Protein AF-A0A1Y4GVU4-F1 (afdb_monomer_lite)

Foldseek 3Di:
DDPPPCCCVDPVSVVVVVVVVVVVVVVVVVVPPDPPDPPWAFPDWDWDADPQQKIWIWTQTPVRDIDIDIDHDDDDPDD

Sequence (79 aa):
MAEVNKRLLDSRSQAEIDENFERILALIDALEEKPGTPGVGVKSITGSIDGSNKLTLTFTLTDDSVQTVEGVITPPAAG

pLDDT: mean 77.28, std 14.75, range [43.38, 96.44]

Radius of gyration: 31.38 Å; chains: 1; bounding box: 61×44×78 Å

St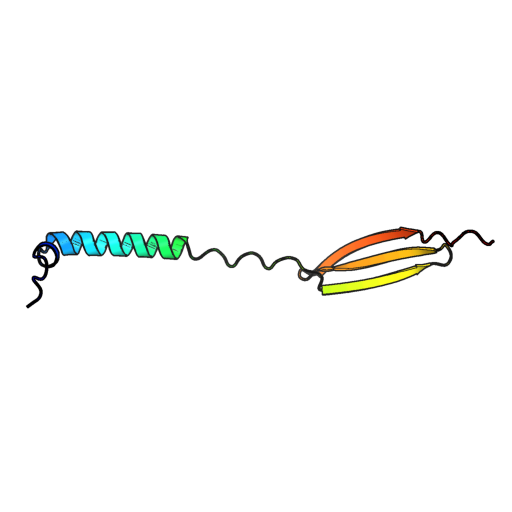ructure (mmCIF, N/CA/C/O backbone):
data_AF-A0A1Y4GVU4-F1
#
_entry.id   AF-A0A1Y4GVU4-F1
#
loop_
_atom_site.group_PDB
_atom_site.id
_atom_site.type_symbol
_atom_site.label_atom_id
_atom_site.label_alt_id
_atom_site.label_comp_id
_atom_site.label_asym_id
_atom_site.label_entity_id
_atom_site.label_seq_id
_atom_site.pdbx_PDB_ins_code
_atom_site.Cartn_x
_atom_site.Cartn_y
_atom_site.Cartn_z
_atom_site.occupancy
_atom_site.B_iso_or_equiv
_atom_site.auth_seq_id
_atom_site.auth_comp_id
_atom_site.auth_asym_id
_atom_site.auth_atom_id
_atom_site.pdbx_PDB_model_num
ATOM 1 N N . MET A 1 1 ? -16.087 36.263 50.992 1.00 43.38 1 MET A N 1
ATOM 2 C CA . MET A 1 1 ? -16.632 34.892 50.907 1.00 43.38 1 MET A CA 1
ATOM 3 C C . MET A 1 1 ? -17.304 34.763 49.553 1.00 43.38 1 MET A C 1
ATOM 5 O O . MET A 1 1 ? -18.023 35.684 49.191 1.00 43.38 1 MET A O 1
ATOM 9 N N . ALA A 1 2 ? -16.990 33.725 48.776 1.00 56.41 2 ALA A N 1
ATOM 10 C CA . ALA A 1 2 ? -17.566 33.534 47.446 1.00 56.41 2 ALA A CA 1
ATOM 11 C C . ALA A 1 2 ? -19.052 33.178 47.580 1.00 56.41 2 ALA A C 1
ATOM 13 O O . ALA A 1 2 ? -19.399 32.261 48.323 1.00 56.41 2 ALA A O 1
ATOM 14 N N . GLU A 1 3 ? -19.919 33.924 46.902 1.00 59.56 3 GLU A N 1
ATOM 15 C CA . GLU A 1 3 ? -21.345 33.626 46.836 1.00 59.56 3 GLU A CA 1
ATOM 16 C C . GLU A 1 3 ? -21.520 32.363 45.988 1.00 59.56 3 GLU A C 1
ATOM 18 O O . GLU A 1 3 ? -21.530 32.409 44.759 1.00 59.56 3 GLU A O 1
ATOM 23 N N . VAL A 1 4 ? -21.559 31.203 46.651 1.00 63.47 4 VAL A N 1
ATOM 24 C CA . VAL A 1 4 ? -21.887 29.937 45.995 1.00 63.47 4 VAL A CA 1
ATOM 25 C C . VAL A 1 4 ? -23.297 30.093 45.437 1.00 63.47 4 VAL A C 1
ATOM 27 O O . VAL A 1 4 ? -24.257 30.293 46.181 1.00 63.47 4 VAL A O 1
ATOM 30 N N . ASN A 1 5 ? -23.394 30.076 44.110 1.00 64.81 5 ASN A N 1
ATOM 31 C CA . ASN A 1 5 ? -24.620 30.320 43.368 1.00 64.81 5 ASN A CA 1
ATOM 32 C C . ASN A 1 5 ? -25.708 29.355 43.868 1.00 64.81 5 ASN A C 1
ATOM 34 O O . ASN A 1 5 ? -25.563 28.146 43.705 1.00 64.81 5 ASN A O 1
ATOM 38 N N . LYS A 1 6 ? -26.779 29.874 44.493 1.00 60.03 6 LYS A N 1
ATOM 39 C CA . LYS A 1 6 ? -27.862 29.079 45.119 1.00 60.03 6 LYS A CA 1
ATOM 40 C C . LYS A 1 6 ? -28.450 28.015 44.192 1.00 60.03 6 LYS A C 1
ATOM 42 O O . LYS A 1 6 ? -28.883 26.974 44.666 1.00 60.03 6 LYS A O 1
ATOM 47 N N . ARG A 1 7 ? -28.369 28.231 42.875 1.00 56.06 7 ARG A N 1
ATOM 48 C CA . ARG A 1 7 ? -28.757 27.250 41.857 1.00 56.06 7 ARG A CA 1
ATOM 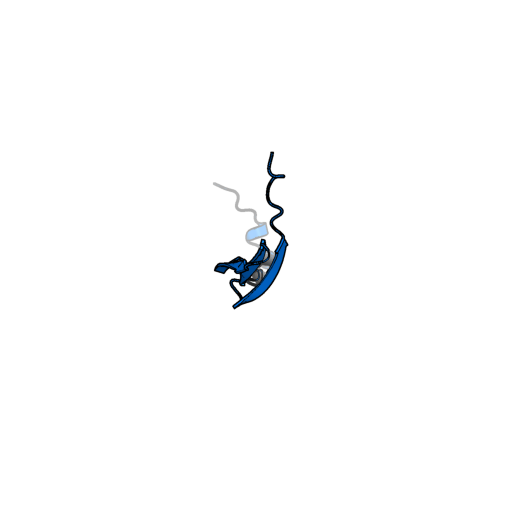49 C C . ARG A 1 7 ? -27.969 25.943 41.935 1.00 56.06 7 ARG A C 1
ATOM 51 O O . ARG A 1 7 ? -28.496 24.944 41.498 1.00 56.06 7 ARG A O 1
ATOM 58 N N . LEU A 1 8 ? -26.756 25.912 42.483 1.00 55.69 8 LEU A N 1
ATOM 59 C CA . LEU A 1 8 ? -25.988 24.674 42.679 1.00 55.69 8 LEU A CA 1
ATOM 60 C C . LEU A 1 8 ? -26.463 23.861 43.898 1.00 55.69 8 LEU A C 1
ATOM 62 O O . LEU A 1 8 ? -26.086 22.705 44.038 1.00 55.69 8 LEU A O 1
ATOM 66 N N . LEU A 1 9 ? -27.261 24.466 44.784 1.00 57.25 9 LEU A N 1
ATOM 67 C CA . LEU A 1 9 ? -27.695 23.890 46.064 1.00 57.25 9 LEU A CA 1
ATOM 68 C C . LEU A 1 9 ? -29.165 23.432 46.054 1.00 57.25 9 LEU A C 1
ATOM 70 O O . LEU A 1 9 ? -29.605 22.781 46.998 1.00 57.25 9 LEU A O 1
ATOM 74 N N . ASP A 1 10 ? -29.928 23.765 45.010 1.00 61.31 10 ASP A N 1
ATOM 75 C CA . ASP A 1 10 ? -31.299 23.291 44.812 1.00 61.31 10 ASP A CA 1
ATOM 76 C C . ASP A 1 10 ? -31.302 21.831 44.325 1.00 61.31 10 ASP A C 1
ATOM 78 O O . ASP A 1 10 ? -30.646 21.488 43.345 1.00 61.31 10 ASP A O 1
ATOM 82 N N . SER A 1 11 ? -32.084 20.954 44.965 1.00 56.88 11 SER A N 1
ATOM 83 C CA . SER A 1 11 ? -32.133 19.518 44.630 1.00 56.88 11 SER A CA 1
ATOM 84 C C . SER A 1 11 ? -32.598 19.219 43.199 1.00 56.88 11 SER A C 1
ATOM 86 O O . SER A 1 11 ? -32.287 18.153 42.676 1.00 56.88 11 SER A O 1
ATOM 88 N N . ARG A 1 12 ? -33.322 20.144 42.546 1.00 57.06 12 ARG A N 1
ATOM 89 C CA . ARG A 1 12 ? -33.665 20.023 41.113 1.00 57.06 12 ARG A CA 1
ATOM 90 C C . ARG A 1 12 ? -32.435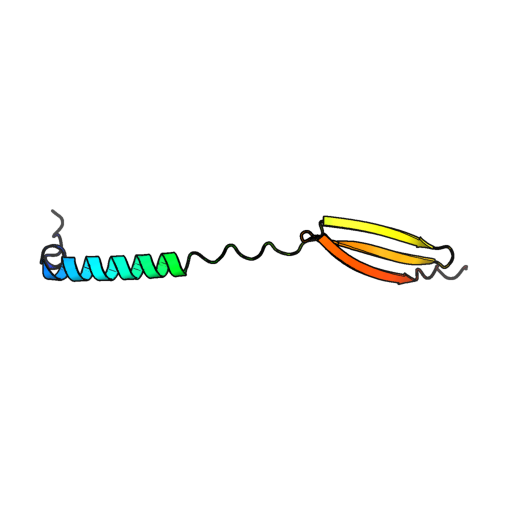 20.158 40.222 1.00 57.06 12 ARG A C 1
ATOM 92 O O . ARG A 1 12 ? -32.334 19.459 39.224 1.00 57.06 12 ARG A O 1
ATOM 99 N N . SER A 1 13 ? -31.486 20.990 40.635 1.00 59.41 13 SER A N 1
ATOM 100 C CA . SER A 1 13 ? -30.236 21.186 39.921 1.00 59.41 13 SER A CA 1
ATOM 101 C C . SER A 1 13 ? -29.314 19.983 40.040 1.00 59.41 13 SER A C 1
ATOM 103 O O . SER A 1 13 ? -28.552 19.754 39.118 1.00 59.41 13 SER A O 1
ATOM 105 N N . GLN A 1 14 ? -29.389 19.192 41.119 1.00 62.53 14 GLN A N 1
ATOM 106 C CA . GLN A 1 14 ? -28.637 17.932 41.193 1.00 62.53 14 GLN A CA 1
ATOM 107 C C . GLN A 1 14 ? -29.111 16.933 40.138 1.00 62.53 14 GLN A C 1
ATOM 109 O O . GLN A 1 14 ? -28.284 16.421 39.402 1.00 62.53 14 GLN A O 1
ATOM 114 N N . ALA A 1 15 ? -30.425 16.756 39.971 1.00 67.12 15 ALA A N 1
ATOM 115 C CA . ALA A 1 15 ? -30.954 15.886 38.920 1.00 67.12 15 ALA A CA 1
ATOM 116 C C . ALA A 1 15 ? -30.543 16.357 37.509 1.00 67.12 15 ALA A C 1
ATOM 118 O O . ALA A 1 15 ? -30.177 15.542 36.668 1.00 67.12 15 ALA A O 1
ATOM 119 N N . GLU A 1 16 ? -30.546 17.672 37.261 1.00 66.62 16 GLU A N 1
ATOM 120 C CA . GLU A 1 16 ? -30.072 18.244 35.992 1.00 66.62 16 GLU A CA 1
ATOM 121 C C . GLU A 1 16 ? -28.547 18.133 35.817 1.00 66.62 16 GLU A C 1
ATOM 123 O O . GLU A 1 16 ? -28.060 18.015 34.692 1.00 66.62 16 GLU A O 1
ATOM 128 N N . ILE A 1 17 ? -27.774 18.190 36.905 1.00 71.62 17 ILE A N 1
ATOM 129 C CA . ILE A 1 17 ? -26.322 17.982 36.888 1.00 71.62 17 ILE A CA 1
ATOM 130 C C . ILE A 1 17 ? -26.020 16.518 36.578 1.00 71.62 17 ILE A C 1
ATOM 132 O O . ILE A 1 17 ? -25.214 16.273 35.687 1.00 71.62 17 ILE A O 1
ATOM 136 N N . ASP A 1 18 ? -26.697 15.578 37.238 1.00 75.56 18 ASP A N 1
ATOM 137 C CA . ASP A 1 18 ? -26.529 14.136 37.041 1.00 75.56 18 ASP A CA 1
ATOM 138 C C . ASP A 1 18 ? -26.875 13.741 35.601 1.00 75.56 18 ASP A C 1
ATOM 140 O O . ASP A 1 18 ? -26.086 13.087 34.923 1.00 75.56 18 ASP A O 1
ATOM 144 N N . GLU A 1 19 ? -28.005 14.222 35.074 1.00 77.38 19 GLU A N 1
ATOM 145 C CA . GLU A 1 19 ? -28.414 13.939 33.695 1.00 77.38 19 GLU A CA 1
ATOM 146 C C . GLU A 1 19 ? -27.436 14.537 32.671 1.00 77.38 19 GLU A C 1
ATOM 148 O O . GLU A 1 19 ? -27.094 13.896 31.675 1.00 77.38 19 GLU A O 1
ATOM 153 N N . ASN A 1 20 ? -26.931 15.751 32.910 1.00 78.62 20 ASN A N 1
ATOM 154 C CA . ASN A 1 20 ? -25.909 16.337 32.043 1.00 78.62 20 ASN A CA 1
ATOM 155 C C . ASN A 1 20 ? -24.574 15.592 32.139 1.00 78.62 20 ASN A C 1
ATOM 157 O O . ASN A 1 20 ? -23.892 15.460 31.124 1.00 78.62 20 ASN A O 1
ATOM 161 N N . PHE A 1 21 ? -24.204 15.091 33.318 1.00 80.38 21 PHE A N 1
ATOM 162 C CA . PHE A 1 21 ? -22.977 14.326 33.510 1.00 80.38 21 PHE A CA 1
ATOM 163 C C . PHE A 1 21 ? -23.032 12.997 32.752 1.00 80.38 21 PHE A C 1
ATOM 165 O O . PHE A 1 21 ? -22.112 12.694 31.998 1.00 80.38 21 PHE A O 1
ATOM 172 N N . GLU A 1 22 ? -24.148 12.272 32.845 1.00 82.38 22 GLU A N 1
ATOM 173 C CA . GLU A 1 22 ? -24.385 11.036 32.089 1.00 82.38 22 GLU A CA 1
ATOM 174 C C . GLU A 1 22 ? -24.373 11.277 30.573 1.00 82.38 22 GLU A C 1
ATOM 176 O O . GLU A 1 22 ? -23.791 10.506 29.811 1.00 82.38 22 GLU A O 1
ATOM 181 N N . ARG A 1 23 ? -24.948 12.394 30.105 1.00 80.06 23 ARG A N 1
ATOM 182 C CA . ARG A 1 23 ? -24.900 12.766 28.680 1.00 80.06 23 ARG A CA 1
ATOM 183 C C . ARG A 1 23 ? -23.488 13.108 28.213 1.00 80.06 23 ARG A C 1
ATOM 185 O O . ARG A 1 23 ? -23.142 12.786 27.080 1.00 80.06 23 ARG A O 1
ATOM 192 N N . ILE A 1 24 ? -22.685 13.755 29.056 1.00 79.50 24 ILE A N 1
ATOM 193 C CA . ILE A 1 24 ? -21.279 14.060 28.761 1.00 79.50 24 ILE A CA 1
ATOM 194 C C . ILE A 1 24 ? -20.443 12.775 28.754 1.00 79.50 24 ILE A C 1
ATOM 196 O O . ILE A 1 24 ? -19.636 12.607 27.847 1.00 79.50 24 ILE A O 1
ATOM 200 N N . LEU A 1 25 ? -20.665 11.851 29.692 1.00 76.94 25 LEU A N 1
ATOM 201 C CA . LEU A 1 25 ? -20.005 10.542 29.713 1.00 76.94 25 LEU A CA 1
ATOM 202 C C . LEU A 1 25 ? -20.337 9.730 28.459 1.00 76.94 25 LEU A C 1
ATOM 204 O O . LEU A 1 25 ? -19.426 9.288 27.770 1.00 76.94 25 LEU A O 1
ATOM 208 N N . ALA A 1 26 ? -21.615 9.645 28.083 1.00 78.69 26 ALA A N 1
ATOM 209 C CA . ALA A 1 26 ? -22.033 8.962 26.860 1.00 78.69 26 ALA A CA 1
ATOM 210 C C . ALA A 1 26 ? -21.455 9.607 25.584 1.00 78.69 26 ALA A C 1
ATOM 212 O O . ALA A 1 26 ? -21.191 8.916 24.601 1.00 78.69 26 ALA A O 1
ATOM 213 N N . LEU A 1 27 ? -21.252 10.931 25.583 1.00 77.56 27 LEU A N 1
ATOM 214 C CA . LEU A 1 27 ? -20.563 11.633 24.498 1.00 77.56 27 LEU A CA 1
ATOM 215 C C . LEU A 1 27 ? -19.065 11.320 24.477 1.00 77.56 27 LEU A C 1
ATOM 217 O O . LEU A 1 27 ? -18.521 11.152 23.395 1.00 77.56 27 LEU A O 1
ATOM 221 N N . ILE A 1 28 ? -18.404 11.232 25.634 1.00 74.12 28 ILE A N 1
ATOM 222 C CA . ILE A 1 28 ? -16.984 10.869 25.733 1.00 74.12 28 ILE A CA 1
ATOM 223 C C . ILE A 1 28 ? -16.771 9.415 25.300 1.00 74.12 28 ILE A C 1
ATOM 225 O O . ILE A 1 28 ? -15.900 9.183 24.475 1.00 74.12 28 ILE A O 1
ATOM 229 N N . ASP A 1 29 ? -17.611 8.475 25.736 1.00 70.38 29 ASP A N 1
ATOM 230 C CA . ASP A 1 29 ? -17.565 7.072 25.293 1.00 70.38 29 ASP A CA 1
ATOM 231 C C . ASP A 1 29 ? -17.822 6.941 23.781 1.00 70.38 29 ASP A C 1
ATOM 233 O O . ASP A 1 29 ? -17.241 6.096 23.103 1.00 70.38 29 ASP A O 1
ATOM 237 N N . ALA A 1 30 ? -18.681 7.796 23.212 1.00 66.38 30 ALA A N 1
ATOM 238 C CA . ALA A 1 30 ? -18.906 7.852 21.766 1.00 66.38 30 ALA A CA 1
ATOM 239 C C . ALA A 1 30 ? -17.753 8.529 20.994 1.00 66.38 30 ALA A C 1
ATOM 241 O O . ALA A 1 30 ? -17.617 8.312 19.787 1.00 66.38 30 ALA A O 1
ATOM 242 N N . LEU A 1 31 ? -16.953 9.352 21.679 1.00 63.84 31 LEU A N 1
ATOM 243 C CA . LEU A 1 31 ? -15.745 10.019 21.184 1.00 63.84 31 LEU A CA 1
ATOM 244 C C . LEU A 1 31 ? -14.461 9.255 21.519 1.00 63.84 31 LEU A C 1
ATOM 246 O O . LEU A 1 31 ? -13.403 9.660 21.042 1.00 63.84 31 LEU A O 1
ATOM 250 N N . GLU A 1 32 ? -14.521 8.154 22.275 1.00 59.53 32 GLU A N 1
ATOM 251 C CA . GLU A 1 32 ? -13.496 7.112 22.251 1.00 59.53 32 GLU A CA 1
ATOM 252 C C . GLU A 1 32 ? -13.567 6.446 20.878 1.00 59.53 32 GLU A C 1
ATOM 254 O O . GLU A 1 32 ? -14.110 5.363 20.647 1.00 59.53 32 GLU A O 1
ATOM 259 N N . GLU A 1 33 ? -13.050 7.212 19.922 1.00 52.47 33 GLU A N 1
ATOM 260 C CA . GLU A 1 33 ? -12.725 6.833 18.577 1.00 52.47 33 GLU A CA 1
ATOM 261 C C . GLU A 1 33 ? -12.137 5.431 18.632 1.00 52.47 33 GLU A C 1
ATOM 263 O O . GLU A 1 33 ? -11.120 5.182 19.288 1.00 52.47 33 GLU A O 1
ATOM 268 N N . LYS A 1 34 ? -12.795 4.507 17.920 1.00 57.25 34 LYS A N 1
ATOM 269 C CA . LYS A 1 34 ? -12.183 3.245 17.509 1.00 57.25 34 LYS A CA 1
ATOM 270 C C . LYS A 1 34 ? -10.717 3.537 17.210 1.00 57.25 34 LYS A C 1
ATOM 272 O O . LYS A 1 34 ? -10.494 4.429 16.385 1.00 57.25 34 LYS A O 1
ATOM 277 N N . PRO A 1 35 ? -9.755 2.838 17.844 1.00 55.75 35 PRO A N 1
ATOM 278 C CA . PRO A 1 35 ? -8.344 3.080 17.595 1.00 55.75 35 PRO A CA 1
ATOM 279 C C . PRO A 1 35 ? -8.170 3.131 16.086 1.00 55.75 35 PRO A C 1
ATOM 281 O O . PRO A 1 35 ? -8.540 2.172 15.399 1.00 55.75 35 PRO A O 1
ATOM 284 N N . GLY A 1 36 ? -7.776 4.305 15.578 1.00 54.97 36 GLY A N 1
ATOM 285 C CA . GLY A 1 36 ? -7.729 4.552 14.145 1.00 54.97 36 GLY A CA 1
ATOM 286 C C . GLY A 1 36 ? -7.004 3.387 13.494 1.00 54.97 36 GLY A C 1
ATOM 287 O O . GLY A 1 36 ? -5.968 2.959 14.009 1.00 54.97 36 GLY A O 1
ATOM 288 N N . THR A 1 37 ? -7.595 2.811 12.442 1.00 62.28 37 THR A N 1
ATOM 289 C CA . THR A 1 37 ? -7.029 1.639 11.763 1.00 62.28 37 THR A CA 1
ATOM 290 C C . THR A 1 37 ? -5.538 1.895 11.563 1.00 62.28 37 THR A C 1
ATOM 292 O O . THR A 1 37 ? -5.216 2.940 10.985 1.00 62.28 37 THR A O 1
ATOM 295 N N . PRO A 1 38 ? -4.638 1.032 12.077 1.00 64.19 38 PRO A N 1
ATOM 296 C CA . PRO A 1 38 ? -3.207 1.243 11.938 1.00 64.19 38 PRO A CA 1
ATOM 297 C C . PRO A 1 38 ? -2.920 1.554 10.474 1.00 64.19 38 PRO A C 1
ATOM 299 O O . PRO A 1 38 ? -3.332 0.794 9.596 1.00 64.19 38 PRO A O 1
ATOM 302 N N . GLY A 1 39 ? -2.315 2.714 10.209 1.00 64.44 39 GLY A N 1
ATOM 303 C CA . GLY A 1 39 ? -2.027 3.122 8.841 1.00 64.44 39 GLY A CA 1
ATOM 304 C C . GLY A 1 39 ? -1.257 2.006 8.144 1.00 64.44 39 GLY A C 1
ATOM 305 O O . GLY A 1 39 ? -0.277 1.500 8.691 1.00 64.44 39 GLY A O 1
ATOM 306 N N . VAL A 1 40 ? -1.723 1.593 6.966 1.00 74.38 40 VAL A N 1
ATOM 307 C CA . VAL A 1 40 ? -1.029 0.582 6.171 1.00 74.38 40 VAL A CA 1
ATOM 308 C C . VAL A 1 40 ? 0.264 1.209 5.647 1.00 74.38 40 VAL A C 1
ATOM 310 O O . VAL A 1 40 ? 0.248 2.013 4.716 1.00 74.38 40 VAL A O 1
ATOM 313 N N . GLY A 1 41 ? 1.378 0.905 6.310 1.00 82.38 41 GLY A N 1
ATOM 314 C CA . GLY A 1 41 ? 2.713 1.383 5.965 1.00 82.38 41 GLY A CA 1
ATOM 315 C C . GLY A 1 41 ? 3.502 0.355 5.158 1.00 82.38 41 GLY A C 1
ATOM 316 O O . GLY A 1 41 ? 3.046 -0.763 4.931 1.00 82.38 41 GLY A O 1
ATOM 317 N N . VAL A 1 42 ? 4.724 0.711 4.756 1.00 89.50 42 VAL A N 1
ATOM 318 C CA . VAL A 1 42 ? 5.655 -0.226 4.106 1.00 89.50 42 VAL A CA 1
ATOM 319 C C . VAL A 1 42 ? 6.511 -0.911 5.171 1.00 89.50 42 VAL A C 1
ATOM 321 O O . VAL A 1 42 ? 7.239 -0.251 5.907 1.00 89.50 42 VAL A O 1
ATOM 324 N N . LYS A 1 43 ? 6.433 -2.241 5.235 1.00 90.19 43 LYS A N 1
ATOM 325 C CA . LYS A 1 43 ? 7.227 -3.105 6.119 1.00 90.19 43 LYS A CA 1
ATOM 326 C C . LYS A 1 43 ? 8.587 -3.437 5.511 1.00 90.19 43 LYS A C 1
ATOM 328 O O . LYS A 1 43 ? 9.597 -3.388 6.207 1.00 90.19 43 LYS A O 1
ATOM 333 N N . SER A 1 44 ? 8.630 -3.766 4.220 1.00 92.88 44 SER A N 1
ATOM 334 C CA . SER A 1 44 ? 9.880 -4.054 3.507 1.00 92.88 44 SER A CA 1
ATOM 335 C C . SER A 1 44 ? 9.770 -3.782 2.014 1.00 92.88 44 SER A C 1
ATOM 337 O O . SER A 1 44 ? 8.692 -3.901 1.439 1.00 92.88 44 SER A O 1
ATOM 339 N N . ILE A 1 45 ? 10.907 -3.485 1.384 1.00 94.56 45 ILE A N 1
ATOM 340 C CA . ILE A 1 45 ? 11.027 -3.329 -0.067 1.00 94.56 45 ILE A CA 1
ATOM 341 C C . ILE A 1 45 ? 12.130 -4.265 -0.548 1.00 94.56 45 ILE A C 1
ATOM 343 O O . ILE A 1 45 ? 13.251 -4.211 -0.043 1.00 94.56 45 ILE A O 1
ATOM 347 N N . THR A 1 46 ? 11.822 -5.111 -1.524 1.00 95.44 46 THR A N 1
ATOM 348 C CA . THR A 1 46 ? 12.806 -5.926 -2.241 1.00 95.44 46 THR A CA 1
ATOM 349 C C . THR A 1 46 ? 12.780 -5.572 -3.721 1.00 95.44 46 THR A C 1
ATOM 351 O O . THR A 1 46 ? 11.758 -5.141 -4.249 1.00 95.44 46 THR A O 1
ATOM 354 N N . GLY A 1 47 ? 13.925 -5.695 -4.389 1.00 94.19 47 GLY A N 1
ATOM 355 C CA . GLY A 1 47 ? 14.058 -5.324 -5.791 1.00 94.19 47 GLY A CA 1
ATOM 356 C C . GLY A 1 47 ? 14.992 -6.255 -6.543 1.00 94.19 47 GLY A C 1
ATOM 357 O O . GLY A 1 47 ? 15.987 -6.720 -5.986 1.00 94.19 47 GLY A O 1
ATOM 358 N N . SER A 1 48 ? 14.679 -6.511 -7.809 1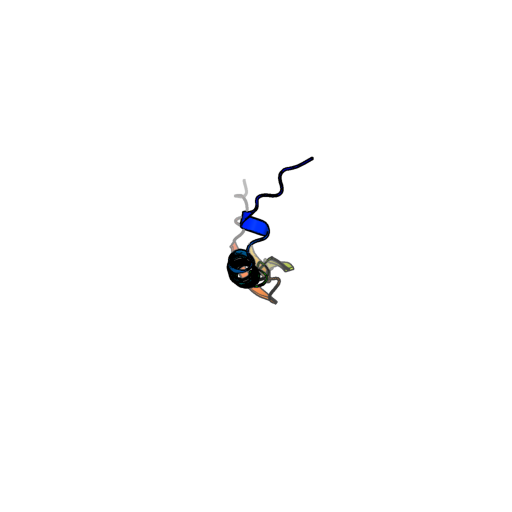.00 93.12 48 SER A N 1
ATOM 359 C CA . SER A 1 48 ? 15.547 -7.229 -8.740 1.00 93.12 48 SER A CA 1
ATOM 360 C C . SER A 1 48 ? 15.552 -6.550 -10.105 1.00 93.12 48 SER A C 1
ATOM 362 O O . SER A 1 48 ? 14.581 -5.905 -10.503 1.00 93.12 48 SER A O 1
ATOM 364 N N . ILE A 1 49 ? 16.670 -6.685 -10.814 1.00 92.25 49 ILE A N 1
ATOM 365 C CA . ILE A 1 49 ? 16.804 -6.276 -12.211 1.00 92.25 49 ILE A CA 1
ATOM 366 C C . ILE A 1 49 ? 17.155 -7.531 -13.000 1.00 92.25 49 ILE A C 1
ATOM 368 O O . ILE A 1 49 ? 18.071 -8.262 -12.613 1.00 92.25 49 ILE A O 1
ATOM 372 N N . ASP A 1 50 ? 16.413 -7.806 -14.066 1.00 89.75 50 ASP A N 1
ATOM 373 C CA . ASP A 1 50 ? 16.701 -8.935 -14.948 1.00 89.75 50 ASP A CA 1
ATOM 374 C C . ASP A 1 50 ? 17.712 -8.575 -16.055 1.00 89.75 50 ASP A C 1
ATOM 376 O O . ASP A 1 50 ? 18.134 -7.428 -16.217 1.00 89.75 50 ASP A O 1
ATOM 380 N N . GLY A 1 51 ? 18.099 -9.572 -16.857 1.00 83.75 51 GLY A N 1
ATOM 381 C CA . GLY A 1 51 ? 19.013 -9.378 -17.991 1.00 83.75 51 GLY A CA 1
ATOM 382 C C . GLY A 1 51 ? 18.456 -8.518 -19.136 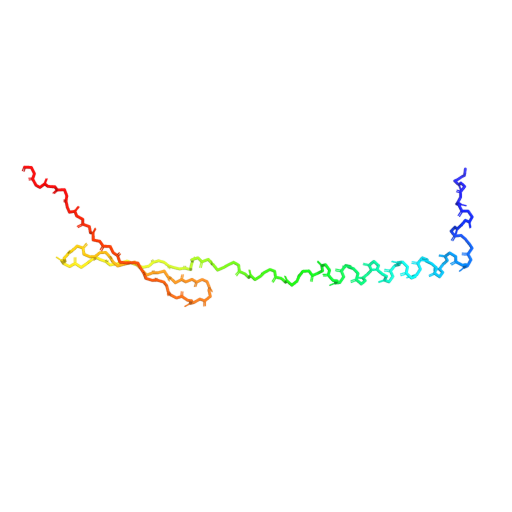1.00 83.75 51 GLY A C 1
ATOM 383 O O . GLY A 1 51 ? 19.198 -8.199 -20.059 1.00 83.75 51 GLY A O 1
ATOM 384 N N . SER A 1 52 ? 17.175 -8.140 -19.086 1.00 85.94 52 SER A N 1
ATOM 385 C CA . SER A 1 52 ? 16.500 -7.257 -20.045 1.00 85.94 52 SER A CA 1
ATOM 386 C C . SER A 1 52 ? 16.283 -5.846 -19.482 1.00 85.94 52 SER A C 1
ATOM 388 O O . SER A 1 52 ? 15.521 -5.068 -20.054 1.00 85.94 52 SER A O 1
ATOM 390 N N . ASN A 1 53 ? 16.949 -5.502 -18.373 1.00 88.69 53 ASN A N 1
ATOM 391 C CA . ASN A 1 53 ? 16.784 -4.245 -17.641 1.00 88.69 53 ASN A CA 1
ATOM 392 C C . ASN A 1 53 ? 15.377 -4.032 -17.059 1.00 88.69 53 ASN A C 1
ATOM 394 O O . ASN A 1 53 ? 15.002 -2.900 -16.740 1.00 88.69 53 ASN A O 1
ATOM 398 N N . LYS A 1 54 ? 14.586 -5.096 -16.893 1.00 92.88 54 LYS A N 1
ATOM 399 C CA . LYS A 1 54 ? 13.305 -5.024 -16.197 1.00 92.88 54 LYS A CA 1
ATOM 400 C C . LYS A 1 54 ? 13.565 -4.942 -14.697 1.00 92.88 54 LYS A C 1
ATOM 402 O O . LYS A 1 54 ? 14.087 -5.879 -14.097 1.00 92.88 54 LYS A O 1
ATOM 407 N N . LEU A 1 55 ? 13.195 -3.817 -14.100 1.00 94.50 55 LEU A N 1
ATOM 408 C CA . LEU A 1 55 ? 13.177 -3.607 -12.660 1.00 94.50 55 LEU A CA 1
ATOM 409 C C . LEU A 1 55 ? 11.858 -4.143 -12.104 1.00 94.50 55 LEU A C 1
ATOM 411 O O . LEU A 1 55 ? 10.789 -3.726 -12.539 1.00 94.50 55 LEU A O 1
ATOM 415 N N . THR A 1 56 ? 11.929 -5.023 -11.116 1.00 95.62 56 THR A N 1
ATOM 416 C CA . THR A 1 56 ? 10.766 -5.453 -10.333 1.00 95.62 56 THR A CA 1
ATOM 417 C C . THR A 1 56 ? 10.986 -5.044 -8.888 1.00 95.62 56 THR A C 1
ATOM 419 O O . THR A 1 56 ? 11.996 -5.412 -8.293 1.00 95.62 56 THR A O 1
ATOM 422 N N . LEU A 1 57 ? 10.057 -4.272 -8.330 1.00 96.25 57 LEU A N 1
ATOM 423 C CA . LEU A 1 57 ? 10.036 -3.856 -6.931 1.00 96.25 57 LEU A CA 1
ATOM 424 C C . LEU A 1 57 ? 8.839 -4.494 -6.235 1.00 96.25 57 LEU A C 1
ATOM 426 O O . LEU A 1 57 ? 7.708 -4.357 -6.694 1.00 96.25 57 LEU A O 1
ATOM 430 N N . THR A 1 58 ? 9.083 -5.145 -5.107 1.00 96.44 58 THR A N 1
ATOM 431 C CA . THR A 1 58 ? 8.059 -5.772 -4.276 1.00 96.44 58 THR A CA 1
ATOM 432 C C . THR A 1 58 ? 8.023 -5.070 -2.926 1.00 96.44 58 THR A C 1
ATOM 434 O O . THR A 1 58 ? 9.021 -5.032 -2.206 1.00 96.44 58 THR A O 1
ATOM 437 N N . PHE A 1 59 ? 6.867 -4.519 -2.575 1.00 95.50 59 PHE A N 1
ATOM 438 C CA . PHE A 1 59 ? 6.605 -3.865 -1.301 1.00 95.50 59 PHE A CA 1
ATOM 439 C C . PHE A 1 59 ? 5.749 -4.796 -0.454 1.00 95.50 59 PHE A C 1
ATOM 441 O O . PHE A 1 59 ? 4.636 -5.140 -0.843 1.00 95.50 59 PHE A O 1
ATOM 448 N N . THR A 1 60 ? 6.250 -5.176 0.712 1.00 93.38 60 THR A N 1
ATOM 449 C CA . THR A 1 60 ? 5.441 -5.828 1.742 1.00 93.38 60 THR A CA 1
ATOM 450 C C . THR A 1 60 ? 4.957 -4.744 2.685 1.00 93.38 60 THR A C 1
ATOM 452 O O . THR A 1 60 ? 5.764 -3.957 3.185 1.00 93.38 60 THR A O 1
ATOM 455 N N . LEU A 1 61 ? 3.654 -4.678 2.910 1.00 92.44 61 LEU A N 1
ATOM 456 C CA . LEU A 1 61 ? 3.019 -3.701 3.780 1.00 92.44 61 LEU A CA 1
ATOM 457 C C . LEU A 1 61 ? 2.963 -4.208 5.227 1.00 92.44 61 LEU A C 1
ATOM 459 O O . LEU A 1 61 ? 3.272 -5.365 5.521 1.00 92.44 61 LEU A O 1
ATOM 463 N N . THR A 1 62 ? 2.618 -3.329 6.164 1.00 87.88 62 THR A N 1
ATOM 464 C CA . THR A 1 62 ? 2.513 -3.672 7.593 1.00 87.88 62 THR A CA 1
ATOM 465 C C . THR A 1 62 ? 1.366 -4.629 7.905 1.00 87.88 62 THR A C 1
ATOM 467 O O . THR A 1 62 ? 1.418 -5.299 8.930 1.00 87.88 62 THR A O 1
ATOM 470 N N . ASP A 1 63 ? 0.368 -4.721 7.027 1.00 88.00 63 ASP A N 1
ATOM 471 C CA . ASP A 1 63 ? -0.714 -5.711 7.065 1.00 88.00 63 ASP A CA 1
ATOM 472 C C . ASP A 1 63 ? -0.373 -7.005 6.295 1.00 88.00 63 ASP A C 1
ATOM 474 O O . ASP A 1 63 ? -1.257 -7.801 6.001 1.00 88.00 63 ASP A O 1
ATOM 478 N N . ASP A 1 64 ? 0.904 -7.206 5.944 1.00 87.06 64 ASP A N 1
ATOM 479 C CA . ASP A 1 64 ? 1.425 -8.339 5.164 1.00 87.06 64 ASP A CA 1
ATOM 480 C C . ASP A 1 64 ? 0.892 -8.446 3.718 1.00 87.06 64 ASP A C 1
ATOM 482 O O . ASP A 1 64 ? 1.266 -9.364 2.983 1.00 87.06 64 ASP A O 1
ATOM 486 N N . SER A 1 65 ? 0.110 -7.465 3.256 1.00 90.06 65 SER A N 1
ATOM 487 C CA . SER A 1 65 ? -0.211 -7.290 1.838 1.00 90.06 65 SER A CA 1
ATOM 488 C C . SER A 1 65 ? 1.043 -7.037 1.004 1.00 90.06 65 SER A C 1
ATOM 490 O O . SER A 1 65 ? 1.985 -6.373 1.442 1.00 90.06 65 SER A O 1
ATOM 492 N N . VAL A 1 66 ? 1.043 -7.529 -0.235 1.00 94.06 66 VAL A N 1
ATOM 493 C CA . VAL A 1 66 ? 2.169 -7.388 -1.165 1.00 94.06 66 VAL A CA 1
ATOM 494 C C . VAL A 1 66 ? 1.746 -6.575 -2.384 1.00 94.06 66 VAL A C 1
ATOM 496 O O . VAL A 1 66 ? 0.762 -6.896 -3.044 1.00 94.06 66 VAL A O 1
ATOM 499 N N . GLN A 1 67 ? 2.516 -5.539 -2.701 1.00 92.62 67 GLN A N 1
ATOM 500 C CA . GLN A 1 67 ? 2.370 -4.719 -3.904 1.00 92.62 67 GLN A CA 1
ATOM 501 C C . GLN A 1 67 ? 3.595 -4.924 -4.794 1.00 92.62 67 GLN A C 1
ATOM 503 O O . GLN A 1 67 ? 4.718 -4.977 -4.295 1.00 92.62 67 GLN A O 1
ATOM 508 N N . THR A 1 68 ? 3.402 -5.016 -6.108 1.00 95.00 68 THR A N 1
ATOM 509 C CA . THR A 1 68 ? 4.507 -5.149 -7.068 1.00 95.00 68 THR A CA 1
ATOM 510 C C . THR A 1 68 ? 4.464 -4.016 -8.080 1.00 95.00 68 THR A C 1
ATOM 512 O O . THR A 1 68 ? 3.400 -3.638 -8.566 1.00 95.00 68 THR A O 1
ATOM 515 N N . VAL A 1 69 ? 5.631 -3.449 -8.371 1.00 94.12 69 VAL A N 1
ATOM 516 C CA . VAL A 1 69 ? 5.816 -2.411 -9.384 1.00 94.12 69 VAL A CA 1
ATOM 517 C C . VAL A 1 69 ? 6.880 -2.897 -10.351 1.00 94.12 69 VAL A C 1
ATOM 519 O O . VAL A 1 69 ? 7.992 -3.232 -9.947 1.00 94.12 69 VAL A O 1
ATOM 522 N N . GLU A 1 70 ? 6.536 -2.923 -11.632 1.00 94.31 70 GLU A N 1
ATOM 523 C CA . GLU A 1 70 ? 7.456 -3.286 -12.704 1.00 94.31 70 GLU A CA 1
ATOM 524 C C . GLU A 1 70 ? 7.835 -2.042 -13.512 1.00 94.31 70 GLU A C 1
ATOM 526 O O . GLU A 1 70 ? 7.003 -1.175 -13.783 1.00 94.31 70 GLU A O 1
ATOM 531 N N . GLY A 1 71 ? 9.100 -1.954 -13.906 1.00 92.62 71 GLY A N 1
ATOM 532 C CA . GLY A 1 71 ? 9.636 -0.879 -14.727 1.00 92.62 71 GLY A CA 1
ATOM 533 C C . GLY A 1 71 ? 10.726 -1.386 -15.661 1.00 92.62 71 GLY A C 1
ATOM 534 O O . GLY A 1 71 ? 11.204 -2.510 -15.532 1.00 92.62 71 GLY A O 1
ATOM 535 N N . VAL A 1 72 ? 11.132 -0.548 -16.609 1.00 93.06 72 VAL A N 1
ATOM 536 C CA . VAL A 1 72 ? 12.256 -0.828 -17.508 1.00 93.06 72 VAL A CA 1
ATOM 537 C C . VAL A 1 72 ? 13.287 0.272 -17.330 1.00 93.06 72 VAL A C 1
ATOM 539 O O . VAL A 1 72 ? 12.955 1.456 -17.383 1.00 93.06 72 VAL A O 1
ATOM 542 N N . ILE A 1 73 ? 14.535 -0.118 -17.103 1.00 87.75 73 ILE A N 1
ATOM 543 C CA . ILE A 1 73 ? 15.662 0.804 -17.054 1.00 87.75 73 ILE A CA 1
ATOM 544 C C . ILE A 1 73 ? 16.172 0.963 -18.483 1.00 87.75 73 ILE A C 1
ATOM 546 O O . ILE A 1 73 ? 16.749 0.040 -19.054 1.00 87.75 73 ILE A O 1
ATOM 550 N N . THR A 1 74 ? 15.958 2.137 -19.069 1.00 86.19 74 THR A N 1
ATOM 551 C CA . THR A 1 74 ? 16.535 2.475 -20.372 1.00 86.19 74 THR A CA 1
ATOM 552 C C . THR A 1 74 ? 17.966 2.967 -20.160 1.00 86.19 74 THR A C 1
ATOM 554 O O . THR A 1 74 ? 18.146 4.006 -19.516 1.00 86.19 74 THR A O 1
ATOM 557 N N . PRO A 1 75 ? 18.995 2.264 -20.669 1.00 80.38 75 PRO A N 1
ATOM 558 C CA . PRO A 1 75 ? 20.367 2.745 -20.585 1.00 80.38 75 PRO A CA 1
ATOM 559 C C . PRO A 1 75 ? 20.513 4.077 -21.336 1.00 80.38 75 PRO A C 1
ATOM 561 O O . PRO A 1 75 ? 19.803 4.300 -22.323 1.00 80.38 75 PRO A O 1
ATOM 564 N N . PRO A 1 76 ? 21.436 4.961 -20.922 1.00 83.56 76 PRO A N 1
ATOM 565 C CA . PRO A 1 76 ? 21.776 6.125 -21.731 1.00 83.56 76 PRO A CA 1
ATOM 566 C C . PRO A 1 76 ? 22.246 5.662 -23.116 1.00 83.56 76 PRO A C 1
ATOM 568 O O . PRO A 1 76 ? 22.919 4.635 -23.231 1.00 83.56 76 PRO A O 1
ATOM 571 N N . ALA A 1 77 ? 21.881 6.406 -24.166 1.00 79.44 77 ALA A N 1
ATOM 572 C CA . ALA A 1 77 ? 22.367 6.123 -25.512 1.00 79.44 77 ALA A CA 1
ATOM 573 C C . ALA A 1 77 ? 23.900 6.078 -25.477 1.00 79.44 77 ALA A C 1
ATOM 575 O O . ALA A 1 77 ? 24.528 7.019 -24.989 1.00 79.44 77 ALA A O 1
ATOM 576 N N . ALA A 1 78 ? 24.484 4.969 -25.935 1.00 73.56 78 ALA A N 1
ATOM 577 C CA . ALA A 1 78 ? 25.926 4.878 -26.100 1.00 73.56 78 ALA A CA 1
ATOM 578 C C . ALA A 1 78 ? 26.344 5.990 -27.074 1.00 73.56 78 ALA A C 1
ATOM 580 O O . ALA A 1 78 ? 25.886 6.002 -28.218 1.00 73.56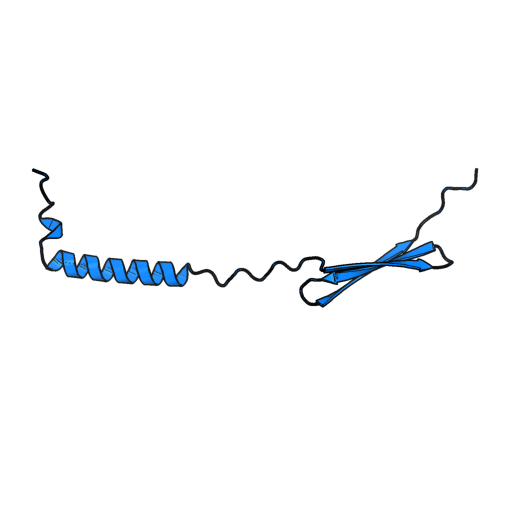 78 ALA A O 1
ATOM 581 N N . GLY A 1 79 ? 27.098 6.964 -26.564 1.00 49.88 79 GLY A N 1
ATOM 582 C CA . GLY A 1 79 ? 27.698 8.031 -27.365 1.00 49.88 79 GLY A CA 1
ATOM 583 C C . GLY A 1 79 ? 28.829 7.520 -28.241 1.00 49.88 79 GLY A C 1
ATOM 584 O O . GLY A 1 79 ? 29.414 6.468 -27.896 1.00 49.88 79 GLY A O 1
#

Secondary structure (DSSP, 8-state):
-----GGGTSHHHHHHHHHHHHHHHHHHHHHS---------EEEEEEEE-TT-EEEEEEEETTS-EEEEEEE--PPP--